Protein AF-A0A644V4I1-F1 (afdb_monomer_lite)

pLDDT: mean 81.06, std 13.01, range [40.12, 95.69]

Secondary structure (DSSP, 8-state):
--HHHHHHHHHHHHH-TT--TTSPPEEEEEETTTEEEEEE-S--EEEE--TTS-HHHHHHHHHHHHHHHHHHHHHHHHHHHSS-GGGS-HHHHHHHHHHS---EEEEPP-------

Sequence (116 aa):
MNIRDLKEKAKEFVKNEANDAHLPEKFAKEFETLGVVEYTRDHVISVQNDVDTQYQAYIDVQNELVAAYNELRNELSQLKFGKKFDELNEMQQKDVQTVYPQKISEAEPKNYGGSN

Organism: NCBI:txid1076179

Foldseek 3Di:
DDLLVLLVVLLCLFAVVVVDPPGADWDWDQAPQQGTDTTRQDDAAEDEDAPPDDVVVVVSNVVSLVVSLLVQLQVSCCVRPVDGLVPDDPRSVVVSCSRRPSHYHYDDHDPPDDDD

Radius of gyration: 16.7 Å; chains: 1; bounding box: 42×30×46 Å

Structure (mmCIF, N/CA/C/O backbone):
data_AF-A0A644V4I1-F1
#
_entry.id   AF-A0A644V4I1-F1
#
loop_
_atom_site.group_PDB
_atom_site.id
_atom_site.type_symbol
_atom_site.label_atom_id
_atom_site.label_alt_id
_atom_site.label_comp_id
_atom_site.label_asym_id
_atom_site.label_entity_id
_atom_site.label_seq_id
_atom_site.pdbx_PDB_ins_code
_atom_site.Cartn_x
_atom_site.Cartn_y
_atom_site.Cartn_z
_atom_site.occupancy
_atom_site.B_iso_or_equiv
_atom_site.auth_seq_id
_atom_site.auth_comp_id
_atom_site.auth_asym_id
_atom_site.auth_atom_id
_atom_site.pdbx_PDB_model_num
ATOM 1 N N . MET A 1 1 ? 4.054 1.402 -20.970 1.00 52.47 1 MET A N 1
ATOM 2 C CA . MET A 1 1 ? 3.378 1.335 -19.661 1.00 52.47 1 MET A CA 1
ATOM 3 C C . MET A 1 1 ? 3.689 2.643 -18.968 1.00 52.47 1 MET A C 1
ATOM 5 O O . MET A 1 1 ? 4.866 2.958 -18.851 1.00 52.47 1 MET A O 1
ATOM 9 N N . ASN A 1 2 ? 2.683 3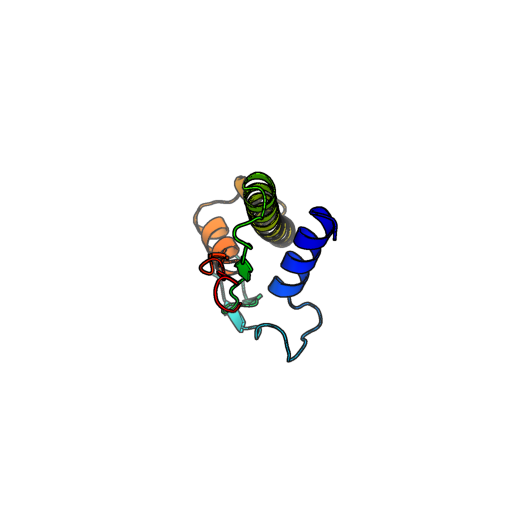.460 -18.661 1.00 66.19 2 ASN A N 1
ATOM 10 C CA . ASN A 1 2 ? 2.931 4.718 -17.964 1.00 66.19 2 ASN A CA 1
ATOM 11 C C . ASN A 1 2 ? 3.187 4.424 -16.484 1.00 66.19 2 ASN A C 1
ATOM 13 O O . ASN A 1 2 ? 2.595 3.513 -15.915 1.00 66.19 2 ASN A O 1
ATOM 17 N N . ILE A 1 3 ? 4.036 5.227 -15.856 1.00 67.62 3 ILE A N 1
ATOM 18 C CA . ILE A 1 3 ? 4.330 5.209 -14.412 1.00 67.62 3 ILE A CA 1
ATOM 19 C C . ILE A 1 3 ? 3.040 5.217 -13.564 1.00 67.62 3 ILE A C 1
ATOM 21 O O . ILE A 1 3 ? 2.925 4.485 -12.589 1.00 67.62 3 ILE A O 1
ATOM 25 N N . ARG A 1 4 ? 1.998 5.924 -14.017 1.00 67.62 4 ARG A N 1
ATOM 26 C CA . AR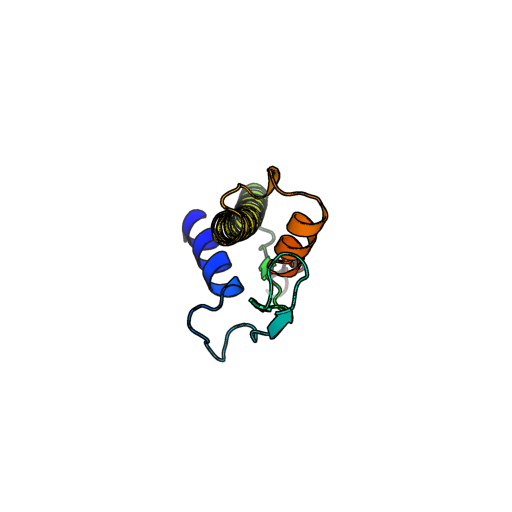G A 1 4 ? 0.670 5.913 -13.376 1.00 67.62 4 ARG A CA 1
ATOM 27 C C . ARG A 1 4 ? -0.035 4.554 -13.422 1.00 67.62 4 ARG A C 1
ATOM 29 O O . ARG A 1 4 ? -0.712 4.197 -12.465 1.00 67.62 4 ARG A O 1
ATOM 36 N N . ASP A 1 5 ? 0.152 3.784 -14.493 1.00 79.56 5 ASP A N 1
ATOM 37 C CA . ASP A 1 5 ? -0.434 2.443 -14.624 1.00 79.56 5 ASP A CA 1
ATOM 38 C C . ASP A 1 5 ? 0.220 1.462 -13.639 1.00 79.56 5 ASP A C 1
ATOM 40 O O . ASP A 1 5 ? -0.402 0.485 -13.227 1.00 79.56 5 ASP A O 1
ATOM 44 N N . LEU A 1 6 ? 1.482 1.705 -13.262 1.00 79.31 6 LEU A N 1
ATOM 45 C CA . LEU A 1 6 ? 2.190 0.893 -12.276 1.00 79.31 6 LEU A CA 1
ATOM 46 C C . LEU A 1 6 ? 1.571 1.052 -10.887 1.00 79.31 6 LEU A C 1
ATOM 48 O O . LEU A 1 6 ? 1.354 0.053 -10.203 1.00 79.31 6 LEU A O 1
ATOM 52 N N . LYS A 1 7 ? 1.265 2.291 -10.492 1.00 83.50 7 LYS A N 1
ATOM 53 C CA . LYS A 1 7 ? 0.645 2.588 -9.200 1.00 83.50 7 LYS A CA 1
ATOM 54 C C . LYS A 1 7 ? -0.696 1.869 -9.049 1.00 83.50 7 LYS A C 1
ATOM 56 O O . LYS A 1 7 ? -0.897 1.165 -8.064 1.00 83.50 7 LYS A O 1
ATOM 61 N N . GLU A 1 8 ? -1.582 1.987 -10.038 1.00 83.56 8 GLU A N 1
ATOM 62 C CA . GLU A 1 8 ? -2.899 1.335 -9.993 1.00 83.56 8 GLU A CA 1
ATOM 63 C C . GLU A 1 8 ? -2.778 -0.193 -9.960 1.00 83.56 8 GLU A C 1
ATOM 65 O O . GLU A 1 8 ? -3.386 -0.838 -9.109 1.00 83.56 8 GLU A O 1
ATOM 70 N N . LYS A 1 9 ? -1.900 -0.783 -10.780 1.00 82.81 9 LYS A N 1
ATOM 71 C CA . LYS A 1 9 ? -1.657 -2.234 -10.739 1.00 82.81 9 LYS A CA 1
ATOM 72 C C . LYS A 1 9 ? -1.085 -2.711 -9.407 1.00 82.81 9 LYS A C 1
ATOM 74 O O . LYS A 1 9 ? -1.436 -3.795 -8.949 1.00 82.81 9 LYS A O 1
ATOM 79 N N . ALA A 1 10 ? -0.215 -1.925 -8.772 1.00 84.69 10 ALA A N 1
ATOM 80 C CA . ALA A 1 10 ? 0.290 -2.245 -7.441 1.00 84.69 10 ALA A CA 1
ATOM 81 C C . ALA A 1 10 ? -0.847 -2.233 -6.408 1.00 84.69 10 ALA A C 1
ATOM 83 O O . ALA A 1 10 ? -0.937 -3.146 -5.589 1.00 84.69 10 ALA A O 1
ATOM 84 N N . LYS A 1 11 ? -1.757 -1.253 -6.482 1.00 85.88 11 LYS A N 1
ATOM 85 C CA . LYS A 1 11 ? -2.947 -1.194 -5.618 1.00 85.88 11 LYS A CA 1
ATOM 86 C C . LYS A 1 11 ? -3.864 -2.397 -5.831 1.00 85.88 11 LYS A C 1
ATOM 88 O O . LYS A 1 11 ? -4.292 -2.998 -4.849 1.00 85.88 11 LYS A O 1
ATOM 93 N N . GLU A 1 12 ? -4.127 -2.775 -7.079 1.00 83.94 12 GLU A N 1
ATOM 94 C CA . GLU A 1 12 ? -4.934 -3.954 -7.421 1.00 83.94 12 GLU A CA 1
ATOM 95 C C . GLU A 1 12 ? -4.309 -5.250 -6.891 1.00 83.94 12 GLU A C 1
ATOM 97 O O . GLU A 1 12 ? -4.996 -6.049 -6.253 1.00 83.94 12 GLU A O 1
ATOM 102 N N . PHE A 1 13 ? -2.997 -5.428 -7.082 1.00 82.62 13 PHE A N 1
ATOM 103 C CA . PHE A 1 13 ? -2.252 -6.591 -6.594 1.00 82.62 13 PHE A CA 1
ATOM 104 C C . PHE A 1 13 ? -2.318 -6.725 -5.067 1.00 82.62 13 PHE A C 1
ATOM 106 O O . PHE A 1 13 ? -2.531 -7.820 -4.549 1.00 82.62 13 PHE A O 1
ATOM 113 N N . VAL A 1 14 ? -2.169 -5.608 -4.348 1.00 80.62 14 VAL A N 1
ATOM 114 C CA . VAL A 1 14 ? -2.209 -5.576 -2.879 1.00 80.62 14 VAL A CA 1
ATOM 115 C C . VAL A 1 14 ? -3.637 -5.700 -2.341 1.00 80.62 14 VAL A C 1
ATOM 117 O O . VAL A 1 14 ? -3.857 -6.327 -1.315 1.00 80.62 14 VAL A O 1
ATOM 120 N N . LYS A 1 15 ? -4.652 -5.125 -2.988 1.00 77.62 15 LYS A N 1
ATOM 121 C CA . LYS A 1 15 ? -6.032 -5.282 -2.501 1.00 77.62 15 LYS A CA 1
ATOM 122 C C . LYS A 1 15 ? -6.602 -6.668 -2.805 1.00 77.62 15 LYS A C 1
ATOM 124 O O . LYS A 1 15 ? -7.432 -7.157 -2.037 1.00 77.62 15 LYS A O 1
ATOM 129 N N . ASN A 1 16 ? -6.192 -7.277 -3.922 1.00 75.94 16 ASN A N 1
ATOM 130 C CA . ASN A 1 16 ? -6.791 -8.493 -4.473 1.00 75.94 16 ASN A CA 1
ATOM 131 C C . ASN A 1 16 ? -8.335 -8.423 -4.438 1.00 75.94 16 ASN A C 1
ATOM 133 O O . ASN A 1 16 ? -9.002 -9.321 -3.926 1.00 75.94 16 ASN A O 1
ATOM 137 N N . GLU A 1 17 ? -8.945 -7.316 -4.888 1.00 65.19 17 GLU A N 1
ATOM 138 C CA . GLU A 1 17 ? -10.409 -7.136 -4.789 1.00 65.19 17 GLU A CA 1
ATOM 139 C C . GLU A 1 17 ? -11.182 -8.240 -5.532 1.00 65.19 17 GLU A C 1
ATOM 141 O O . GLU A 1 17 ? -12.266 -8.621 -5.098 1.00 65.19 17 GLU A O 1
ATOM 146 N N . ALA A 1 18 ? -10.584 -8.817 -6.578 1.00 60.41 18 ALA A N 1
ATOM 147 C CA . ALA A 1 18 ? -11.166 -9.889 -7.380 1.00 60.41 18 ALA A CA 1
ATOM 148 C C . ALA A 1 18 ? -11.145 -11.284 -6.717 1.00 60.41 18 ALA A C 1
ATOM 150 O O . ALA A 1 18 ? -11.721 -12.208 -7.286 1.00 60.41 18 ALA A O 1
ATOM 151 N N . ASN A 1 19 ? -10.513 -11.451 -5.540 1.00 61.75 19 ASN A N 1
ATOM 152 C CA . ASN A 1 19 ? -10.274 -12.764 -4.913 1.00 61.75 19 ASN A CA 1
ATOM 153 C C . ASN A 1 19 ? -9.694 -13.778 -5.913 1.00 61.75 19 ASN A C 1
ATOM 155 O O . ASN A 1 19 ? -10.105 -14.939 -5.968 1.00 61.75 19 ASN A O 1
ATOM 159 N N . ASP A 1 20 ? -8.756 -13.315 -6.734 1.00 66.19 20 ASP A N 1
ATOM 160 C CA . ASP A 1 20 ? -8.120 -14.161 -7.727 1.00 66.19 20 ASP A CA 1
ATOM 161 C C . ASP A 1 20 ? -7.195 -15.154 -7.010 1.00 66.19 20 ASP A C 1
ATOM 163 O O . ASP A 1 20 ? -6.405 -14.770 -6.142 1.00 66.19 20 ASP A O 1
ATOM 167 N N . ALA A 1 21 ? -7.294 -16.435 -7.370 1.00 68.12 21 ALA A N 1
ATOM 168 C CA . ALA A 1 21 ? -6.458 -17.499 -6.820 1.00 68.12 21 ALA A CA 1
ATOM 169 C C . ALA A 1 21 ? -4.972 -17.349 -7.202 1.00 68.12 21 ALA A C 1
ATOM 171 O O . ALA A 1 21 ? -4.112 -17.975 -6.585 1.00 68.12 21 ALA A O 1
ATOM 172 N N . HIS A 1 22 ? -4.661 -16.530 -8.211 1.00 68.31 22 HIS A N 1
ATOM 173 C CA . HIS A 1 22 ? -3.297 -16.182 -8.608 1.00 68.31 22 HIS A CA 1
ATOM 174 C C . HIS A 1 22 ? -2.717 -14.980 -7.844 1.00 68.31 22 HIS A C 1
ATOM 176 O O . HIS A 1 22 ? -1.541 -14.657 -8.022 1.00 68.31 22 HIS A O 1
ATOM 182 N N . LEU A 1 23 ? -3.516 -14.314 -7.007 1.00 73.75 23 LEU A N 1
ATOM 183 C CA . LEU A 1 23 ? -3.108 -13.175 -6.188 1.00 73.75 23 LEU A CA 1
ATOM 184 C C . LEU A 1 23 ? -2.908 -13.584 -4.717 1.00 73.75 23 LEU A C 1
ATOM 186 O O . LEU A 1 23 ? -3.314 -14.675 -4.315 1.00 73.75 23 LEU A O 1
ATOM 190 N N . PRO A 1 24 ? -2.260 -12.737 -3.893 1.00 72.75 24 PRO A N 1
ATOM 191 C CA . PRO A 1 24 ? -1.984 -13.066 -2.499 1.00 72.75 24 PRO A CA 1
ATOM 192 C C . PRO A 1 24 ? -3.253 -13.433 -1.715 1.00 72.75 24 PRO A C 1
ATOM 194 O O . PRO A 1 24 ? -4.282 -12.758 -1.822 1.00 72.75 24 PRO A O 1
ATOM 197 N N . GLU A 1 25 ? -3.159 -14.482 -0.896 1.00 76.88 25 GLU A N 1
ATOM 198 C CA . GLU A 1 25 ? -4.264 -14.945 -0.055 1.00 76.88 25 GLU A CA 1
ATOM 199 C C . GLU A 1 25 ? -4.660 -13.862 0.961 1.00 76.88 25 GLU A C 1
ATOM 201 O O . GLU A 1 25 ? -3.808 -13.190 1.562 1.00 76.88 25 GLU A O 1
ATOM 206 N N . LYS A 1 26 ? -5.972 -13.671 1.136 1.00 81.25 26 LYS A N 1
ATOM 207 C CA . LYS A 1 26 ? -6.513 -12.741 2.125 1.00 81.25 26 LYS A CA 1
ATOM 208 C C . LYS A 1 26 ? -6.619 -13.419 3.477 1.00 81.25 26 LYS A C 1
ATOM 210 O O . LYS A 1 26 ? -7.118 -14.531 3.600 1.00 81.25 26 LYS A O 1
ATOM 215 N N . PHE A 1 27 ? -6.214 -12.690 4.502 1.00 81.56 27 PHE A N 1
ATOM 216 C CA . PHE A 1 27 ? -6.330 -13.108 5.884 1.00 81.56 27 PHE A CA 1
ATOM 217 C C . PHE A 1 27 ? -7.243 -12.137 6.615 1.00 81.56 27 PHE A C 1
ATOM 219 O O . PHE A 1 27 ? -7.041 -10.923 6.560 1.00 81.56 27 PHE A O 1
ATOM 226 N N . ALA A 1 28 ? -8.231 -12.681 7.321 1.00 86.31 28 ALA A N 1
ATOM 227 C CA . ALA A 1 28 ? -9.001 -11.924 8.290 1.00 86.31 28 ALA A CA 1
ATOM 228 C C . ALA A 1 28 ? -8.179 -11.791 9.576 1.00 86.31 28 ALA A C 1
ATOM 230 O O . ALA A 1 28 ? -7.721 -12.786 10.145 1.00 86.31 28 ALA A O 1
ATOM 231 N N . LYS A 1 29 ? -7.996 -10.561 10.045 1.00 87.94 29 LYS A N 1
ATOM 232 C CA . LYS A 1 29 ? -7.400 -10.281 11.349 1.00 87.94 29 LYS A CA 1
ATOM 233 C C . LYS A 1 29 ? -8.260 -9.275 12.088 1.00 87.94 29 LYS A C 1
ATOM 235 O O . LYS A 1 29 ? -8.724 -8.300 11.505 1.00 87.94 29 LYS A O 1
ATOM 240 N N . GLU A 1 30 ? -8.450 -9.521 13.374 1.00 91.00 30 GLU A N 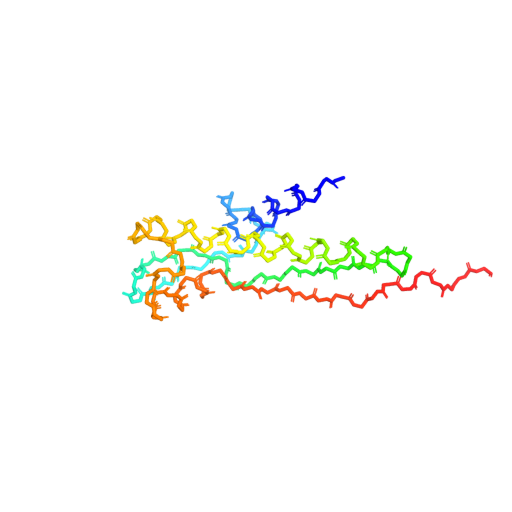1
ATOM 241 C CA . GLU A 1 30 ? -9.048 -8.549 14.276 1.00 91.00 30 GLU A CA 1
ATOM 242 C C . GLU A 1 30 ? -7.976 -7.570 14.761 1.00 91.00 30 GLU A C 1
ATOM 244 O O . GLU A 1 30 ? -6.915 -7.965 15.254 1.00 91.00 30 GLU A O 1
ATOM 249 N N . PHE A 1 31 ? -8.255 -6.288 14.573 1.00 89.56 31 PHE A N 1
ATOM 250 C CA . PHE A 1 31 ? -7.444 -5.174 15.032 1.00 89.56 31 PHE A CA 1
ATOM 251 C C . PHE A 1 31 ? -8.203 -4.406 16.102 1.00 89.56 31 PHE A C 1
ATOM 253 O O . PHE A 1 31 ? -9.419 -4.236 16.008 1.00 89.56 31 PHE A O 1
ATOM 260 N N . GLU A 1 32 ? -7.471 -3.877 17.076 1.00 87.56 32 GLU A N 1
ATOM 261 C CA . GLU A 1 32 ? -8.054 -3.125 18.186 1.00 87.56 32 GLU A CA 1
ATOM 262 C C . GLU A 1 32 ? -8.774 -1.864 17.692 1.00 87.56 32 GLU A C 1
ATOM 264 O O . GLU A 1 32 ? -9.848 -1.528 18.186 1.00 87.56 32 GLU A O 1
ATOM 269 N N . THR A 1 33 ? -8.224 -1.195 16.669 1.00 89.88 33 THR A N 1
ATOM 270 C CA . THR A 1 33 ? -8.804 0.052 16.148 1.00 89.88 33 THR A CA 1
ATOM 271 C C . THR A 1 33 ? -9.636 -0.120 14.875 1.00 89.88 33 THR A C 1
ATOM 273 O O . THR A 1 33 ? -10.508 0.707 14.614 1.00 89.88 33 THR A O 1
ATOM 276 N N . LEU A 1 34 ? -9.403 -1.174 14.080 1.00 88.44 34 LEU A N 1
ATOM 277 C CA . LEU A 1 34 ? -10.088 -1.385 12.790 1.00 88.44 34 LEU A CA 1
ATOM 278 C C . LEU A 1 34 ? -11.203 -2.444 12.833 1.00 88.44 34 LEU A C 1
ATOM 280 O O . LEU A 1 34 ? -11.971 -2.553 11.867 1.00 88.44 34 LEU A O 1
ATOM 284 N N . GLY A 1 35 ? -11.285 -3.218 13.920 1.00 89.88 35 GLY A N 1
ATOM 285 C CA . GLY A 1 35 ? -12.107 -4.423 14.003 1.00 89.88 35 GLY A CA 1
ATOM 286 C C . GLY A 1 35 ? -11.574 -5.533 13.096 1.00 89.88 35 GLY A C 1
ATOM 287 O O . GLY A 1 35 ? -10.384 -5.584 12.781 1.00 89.88 35 GLY A O 1
ATOM 288 N N . VAL A 1 36 ? -12.454 -6.430 12.653 1.00 89.75 36 VAL A N 1
ATOM 289 C CA . VAL A 1 36 ? -12.092 -7.489 11.700 1.00 89.75 36 VAL A CA 1
ATOM 290 C C . VAL A 1 36 ? -11.891 -6.887 10.308 1.00 89.75 36 VAL A C 1
ATOM 292 O O . VAL A 1 36 ? -12.805 -6.285 9.740 1.00 89.75 36 VAL A O 1
ATOM 295 N N . VAL A 1 37 ? -10.685 -7.047 9.761 1.00 88.56 37 VAL A N 1
ATOM 296 C CA . VAL A 1 37 ? -10.314 -6.605 8.412 1.00 88.56 37 VAL A CA 1
ATOM 297 C C . VAL A 1 37 ? -9.687 -7.764 7.649 1.00 88.56 37 VAL A C 1
ATOM 299 O O . VAL A 1 37 ? -8.805 -8.453 8.163 1.00 88.56 37 VAL A O 1
ATOM 302 N N . GLU A 1 38 ? -10.130 -7.953 6.409 1.00 86.56 38 GLU A N 1
ATOM 303 C CA . GLU A 1 38 ? -9.519 -8.874 5.455 1.00 86.56 38 GLU A CA 1
ATOM 304 C C . GLU A 1 38 ? -8.464 -8.143 4.627 1.00 86.56 38 GLU A C 1
ATOM 306 O O . GLU A 1 38 ? -8.737 -7.085 4.059 1.00 86.56 38 GLU A O 1
ATOM 311 N N . TYR A 1 39 ? -7.253 -8.693 4.561 1.00 85.12 39 TYR A N 1
ATOM 312 C CA . TYR A 1 39 ? -6.148 -8.078 3.826 1.00 85.12 39 TYR A CA 1
ATOM 313 C C . TYR A 1 39 ? -5.126 -9.104 3.344 1.00 85.12 39 TYR A C 1
ATOM 315 O O . TYR A 1 39 ? -5.013 -10.200 3.893 1.00 85.12 39 TYR A O 1
ATOM 323 N N . THR A 1 40 ? -4.336 -8.745 2.334 1.00 83.38 40 THR A N 1
ATOM 324 C CA . THR A 1 40 ? -3.251 -9.603 1.848 1.00 83.38 40 THR A CA 1
ATOM 325 C C . THR A 1 40 ? -2.009 -9.446 2.722 1.00 83.38 40 THR A C 1
ATOM 327 O O . THR A 1 40 ? -1.248 -8.480 2.597 1.00 83.38 40 THR A O 1
ATOM 330 N N . ARG A 1 41 ? -1.769 -10.400 3.620 1.00 76.94 41 ARG A N 1
ATOM 331 C CA . ARG A 1 41 ? -0.628 -10.328 4.546 1.00 76.94 41 ARG A CA 1
ATOM 332 C C . ARG A 1 41 ? 0.712 -10.598 3.859 1.00 76.94 41 ARG A C 1
ATOM 334 O O . ARG A 1 41 ? 1.710 -9.933 4.151 1.00 76.94 41 ARG A O 1
ATOM 341 N N . ASP A 1 42 ? 0.737 -11.572 2.958 1.00 78.44 42 ASP A N 1
ATOM 342 C CA . ASP A 1 42 ? 1.964 -12.185 2.448 1.00 78.44 42 ASP A CA 1
ATOM 343 C C . ASP A 1 42 ? 2.147 -11.906 0.952 1.00 78.44 42 ASP A C 1
ATOM 345 O O . ASP A 1 42 ? 2.063 -12.796 0.114 1.00 78.44 42 ASP A O 1
ATOM 349 N N . HIS A 1 43 ? 2.398 -10.637 0.620 1.00 82.50 43 HIS A N 1
ATOM 350 C CA . HIS A 1 43 ? 2.733 -10.190 -0.732 1.00 82.50 43 HIS A CA 1
ATOM 351 C C . HIS A 1 43 ? 4.130 -9.560 -0.765 1.00 82.50 43 HIS A C 1
ATOM 353 O O . HIS A 1 43 ? 4.563 -8.965 0.220 1.00 82.50 43 HIS A O 1
ATOM 359 N N . VAL A 1 44 ? 4.842 -9.691 -1.885 1.00 83.06 44 VAL A N 1
ATOM 360 C CA . VAL A 1 44 ? 6.127 -9.017 -2.124 1.00 83.06 44 VAL A CA 1
ATOM 361 C C . VAL A 1 44 ? 6.115 -8.470 -3.543 1.00 83.06 44 VAL A C 1
ATOM 363 O O . VAL A 1 44 ? 5.813 -9.202 -4.483 1.00 83.06 44 VAL A O 1
ATOM 366 N N . ILE A 1 45 ? 6.441 -7.188 -3.696 1.00 83.25 45 ILE A N 1
ATOM 367 C CA . ILE A 1 45 ? 6.646 -6.564 -5.003 1.00 83.25 45 ILE A CA 1
ATOM 368 C C . ILE A 1 45 ? 8.148 -6.541 -5.266 1.00 83.25 45 ILE A C 1
ATOM 370 O O . ILE A 1 45 ? 8.884 -5.802 -4.613 1.00 83.25 45 ILE A O 1
ATOM 374 N N . SER A 1 46 ? 8.605 -7.367 -6.205 1.00 81.31 46 SER A N 1
ATOM 375 C CA . SER A 1 46 ? 10.000 -7.376 -6.642 1.00 81.31 46 SER A CA 1
ATOM 376 C C . SER A 1 46 ? 10.196 -6.400 -7.795 1.00 81.31 46 SER A C 1
ATOM 378 O O . SER A 1 46 ? 9.623 -6.583 -8.869 1.00 81.31 46 SER A O 1
ATOM 380 N N . VAL A 1 47 ? 11.015 -5.373 -7.578 1.00 81.00 47 VAL A N 1
ATOM 381 C CA . VAL A 1 47 ? 11.447 -4.455 -8.633 1.00 81.00 47 VAL A CA 1
ATOM 382 C C . VAL A 1 47 ? 12.740 -4.996 -9.221 1.00 81.00 47 VAL A C 1
ATOM 384 O O . VAL A 1 47 ? 13.715 -5.209 -8.504 1.00 81.00 47 VAL A O 1
ATOM 387 N N . GLN A 1 48 ? 12.733 -5.227 -10.530 1.00 72.69 48 GLN A N 1
ATOM 388 C CA . GLN A 1 48 ? 13.901 -5.661 -11.278 1.00 72.69 48 GLN A CA 1
ATOM 389 C C . GLN A 1 48 ? 14.219 -4.610 -12.339 1.00 72.69 48 GLN A C 1
ATOM 391 O O . GLN A 1 48 ? 13.331 -4.211 -13.091 1.00 72.69 48 GLN A O 1
ATOM 396 N N . ASN A 1 49 ? 15.481 -4.189 -12.409 1.00 67.06 49 ASN A N 1
ATOM 397 C CA . ASN A 1 49 ? 15.963 -3.295 -13.457 1.00 67.06 49 ASN A CA 1
ATOM 398 C C . ASN A 1 49 ? 17.024 -4.002 -14.295 1.00 67.06 49 ASN A C 1
ATOM 400 O O . ASN A 1 49 ? 17.832 -4.768 -13.765 1.00 67.06 49 ASN A O 1
ATOM 404 N N . ASP A 1 50 ? 17.039 -3.708 -15.589 1.00 67.44 50 ASP A N 1
ATOM 405 C CA . ASP A 1 50 ? 18.186 -4.001 -16.441 1.00 67.44 50 ASP A CA 1
ATOM 406 C C . ASP A 1 50 ? 19.322 -3.005 -16.170 1.00 67.44 50 ASP A C 1
ATOM 408 O O . ASP A 1 50 ? 19.092 -1.865 -15.764 1.00 67.44 50 ASP A O 1
ATOM 412 N N . VAL A 1 51 ? 20.562 -3.443 -16.400 1.00 61.44 51 VAL A N 1
ATOM 413 C CA . VAL A 1 51 ? 21.786 -2.653 -16.157 1.00 61.44 51 VAL A CA 1
ATOM 414 C C . VAL A 1 51 ? 21.821 -1.374 -17.008 1.00 61.44 51 VAL A C 1
ATOM 416 O O . VAL A 1 51 ? 22.378 -0.365 -16.584 1.00 61.44 51 VAL A O 1
ATOM 419 N N . ASP A 1 52 ? 21.164 -1.403 -18.169 1.00 64.88 52 ASP A N 1
ATOM 420 C CA . ASP A 1 52 ? 21.049 -0.272 -19.096 1.00 64.88 52 ASP A CA 1
ATOM 421 C C . ASP A 1 52 ? 19.879 0.675 -18.764 1.00 64.88 52 ASP A C 1
ATOM 423 O O . ASP A 1 52 ? 19.686 1.698 -19.431 1.00 64.88 52 ASP A O 1
ATOM 427 N N . THR A 1 53 ? 19.076 0.364 -17.741 1.00 65.12 53 THR A N 1
ATOM 428 C CA . THR A 1 53 ? 17.963 1.220 -17.329 1.00 65.12 53 THR A CA 1
ATOM 429 C C . THR A 1 53 ? 18.498 2.487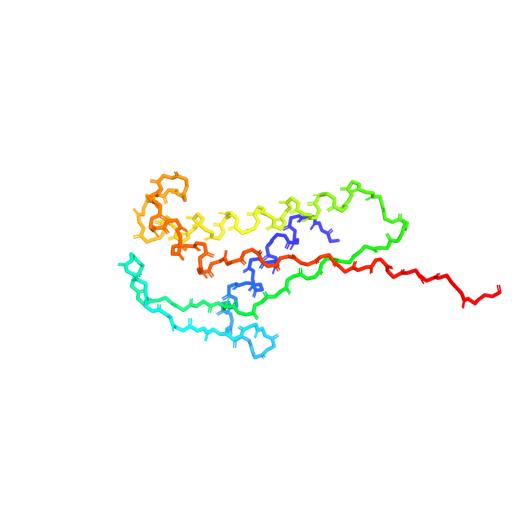 -16.678 1.00 65.12 53 THR A C 1
ATOM 431 O O . THR A 1 53 ? 19.302 2.453 -15.747 1.00 65.12 53 THR A O 1
ATOM 434 N N . GLN A 1 54 ? 18.007 3.640 -17.138 1.00 71.75 54 GLN A N 1
ATOM 435 C CA . GLN A 1 54 ? 18.331 4.915 -16.512 1.00 71.75 54 GLN A CA 1
ATOM 436 C C . GLN A 1 54 ? 17.930 4.869 -15.036 1.00 71.75 54 GLN A C 1
ATOM 438 O O . GLN A 1 54 ? 16.766 4.640 -14.717 1.00 71.75 54 GLN A O 1
ATOM 443 N N . TYR A 1 55 ? 18.879 5.147 -14.142 1.00 72.38 55 TYR A N 1
ATOM 444 C CA . TYR A 1 55 ? 18.652 5.220 -12.694 1.00 72.38 55 TYR A CA 1
ATOM 445 C C . TYR A 1 55 ? 17.424 6.073 -12.320 1.00 72.38 55 TYR A C 1
ATOM 447 O O . TYR A 1 55 ? 16.725 5.781 -11.356 1.00 72.38 55 TYR A O 1
ATOM 455 N N . GLN A 1 56 ? 17.103 7.087 -13.131 1.00 76.44 56 GLN A N 1
ATOM 456 C CA . GLN A 1 56 ? 15.895 7.891 -12.966 1.00 76.44 56 GLN A CA 1
ATOM 457 C C . GLN A 1 56 ? 14.604 7.060 -13.044 1.00 76.44 56 GLN A C 1
ATOM 459 O O . GLN A 1 56 ? 13.745 7.202 -12.182 1.00 76.44 56 GLN A O 1
ATOM 464 N N . ALA A 1 57 ? 14.490 6.148 -14.012 1.00 77.56 57 ALA A N 1
ATOM 465 C CA . ALA A 1 57 ? 13.312 5.296 -14.157 1.00 77.56 57 ALA A CA 1
ATOM 466 C C . ALA A 1 57 ? 13.131 4.369 -12.946 1.00 77.56 57 ALA A C 1
ATOM 468 O O . ALA A 1 57 ? 12.007 4.110 -12.523 1.00 77.56 57 ALA A O 1
ATOM 469 N N . TYR A 1 58 ? 14.235 3.917 -12.351 1.00 77.00 58 TYR A N 1
ATOM 470 C CA . TYR A 1 58 ? 14.200 3.140 -11.119 1.00 77.00 58 TYR A CA 1
ATOM 471 C C . TYR A 1 58 ? 13.636 3.941 -9.935 1.00 77.00 58 TYR A C 1
ATOM 473 O O . TYR A 1 58 ? 12.749 3.467 -9.221 1.00 77.00 58 TYR A O 1
ATOM 481 N N . ILE A 1 59 ? 14.124 5.169 -9.748 1.00 81.81 59 ILE A N 1
ATOM 482 C CA . ILE A 1 59 ? 13.633 6.071 -8.701 1.00 81.81 59 ILE A CA 1
ATOM 483 C C . ILE A 1 59 ? 12.154 6.398 -8.913 1.00 81.81 59 ILE A C 1
ATOM 485 O O . ILE A 1 59 ? 11.382 6.389 -7.954 1.00 81.81 59 ILE A O 1
ATOM 489 N N . ASP A 1 60 ? 11.739 6.625 -10.157 1.00 85.00 60 ASP A N 1
ATOM 490 C CA . ASP A 1 60 ? 10.343 6.904 -10.482 1.00 85.00 60 ASP A CA 1
ATOM 491 C C . ASP A 1 60 ? 9.436 5.709 -10.133 1.00 85.00 60 ASP A C 1
ATOM 493 O O . ASP A 1 60 ? 8.395 5.886 -9.502 1.00 85.00 60 ASP A O 1
ATOM 497 N N . VAL A 1 61 ? 9.860 4.480 -10.451 1.00 84.69 61 VAL A N 1
ATOM 498 C CA . VAL A 1 61 ? 9.153 3.239 -10.080 1.00 84.69 61 VAL A CA 1
ATOM 499 C C . VAL A 1 61 ? 9.018 3.102 -8.564 1.00 84.69 61 VAL A C 1
ATOM 501 O O . VAL A 1 61 ? 7.924 2.830 -8.067 1.00 84.69 61 VAL A O 1
ATOM 504 N N . GLN A 1 62 ? 10.103 3.317 -7.817 1.00 84.50 62 GLN A N 1
ATOM 505 C CA . GLN A 1 62 ? 10.060 3.270 -6.355 1.00 84.50 62 GLN A CA 1
ATOM 506 C C . GLN A 1 62 ? 9.090 4.306 -5.779 1.00 84.50 62 GLN A C 1
ATOM 508 O O . GLN A 1 62 ? 8.272 3.969 -4.920 1.00 84.50 62 GLN A O 1
ATOM 513 N N . ASN A 1 63 ? 9.135 5.544 -6.277 1.00 88.75 63 ASN A N 1
ATOM 514 C CA . ASN A 1 63 ? 8.254 6.619 -5.826 1.00 88.75 63 ASN A CA 1
ATOM 515 C C . ASN A 1 63 ? 6.776 6.288 -6.060 1.00 88.75 63 ASN A C 1
ATOM 517 O O . ASN A 1 63 ? 5.957 6.506 -5.166 1.00 88.75 63 ASN A O 1
ATOM 521 N N . GLU A 1 64 ? 6.427 5.713 -7.211 1.00 89.31 64 GLU A N 1
ATOM 522 C CA . GLU A 1 64 ? 5.047 5.303 -7.488 1.00 89.31 64 GLU A CA 1
ATOM 523 C C . GLU A 1 64 ? 4.586 4.142 -6.608 1.00 89.31 64 GLU A C 1
ATOM 525 O O . GLU A 1 64 ? 3.449 4.146 -6.138 1.00 89.31 64 GLU A O 1
ATOM 530 N N . LEU A 1 65 ? 5.452 3.161 -6.332 1.00 88.12 65 LEU A N 1
ATOM 531 C CA . LEU A 1 65 ? 5.110 2.073 -5.413 1.00 88.12 65 LEU A CA 1
ATOM 532 C C . LEU A 1 65 ? 4.868 2.611 -4.001 1.00 88.12 65 LEU A C 1
ATOM 534 O O . LEU A 1 65 ? 3.872 2.264 -3.371 1.00 88.12 65 LEU A O 1
ATOM 538 N N . VAL A 1 66 ? 5.735 3.502 -3.515 1.00 90.06 66 VAL A N 1
ATOM 539 C CA . VAL A 1 66 ? 5.545 4.187 -2.228 1.00 90.06 66 VAL A CA 1
ATOM 540 C C . VAL A 1 66 ? 4.225 4.969 -2.228 1.00 90.06 66 VAL A C 1
ATOM 542 O O . VAL A 1 66 ? 3.455 4.878 -1.268 1.00 90.06 66 VAL A O 1
ATOM 545 N N . ALA A 1 67 ? 3.926 5.694 -3.309 1.00 91.12 67 ALA A N 1
ATOM 546 C CA . ALA A 1 67 ? 2.679 6.436 -3.461 1.00 91.12 67 ALA A CA 1
ATOM 547 C C . ALA A 1 67 ? 1.447 5.516 -3.438 1.00 91.12 67 ALA A C 1
ATOM 549 O O . ALA A 1 67 ? 0.473 5.843 -2.761 1.00 91.12 67 ALA A O 1
ATOM 550 N N . ALA A 1 68 ? 1.505 4.346 -4.084 1.00 90.12 68 ALA A N 1
ATOM 551 C CA . ALA A 1 68 ? 0.443 3.341 -4.044 1.00 90.12 68 ALA A CA 1
ATOM 552 C C . ALA A 1 68 ? 0.123 2.916 -2.603 1.00 90.12 68 ALA A C 1
ATOM 554 O O . ALA A 1 68 ? -1.031 2.988 -2.182 1.00 90.12 68 ALA A O 1
ATOM 555 N N . TYR A 1 69 ? 1.136 2.536 -1.814 1.00 91.44 69 TYR A N 1
ATOM 556 C CA . TYR A 1 69 ? 0.927 2.155 -0.410 1.00 91.44 69 TYR A CA 1
ATOM 557 C C . TYR A 1 69 ? 0.382 3.314 0.429 1.00 91.44 69 TYR A C 1
ATOM 559 O O . TYR A 1 69 ? -0.498 3.105 1.264 1.00 91.44 69 TYR A O 1
ATOM 567 N N . ASN A 1 70 ? 0.866 4.537 0.206 1.00 92.50 70 ASN A N 1
ATOM 568 C CA . ASN A 1 70 ? 0.369 5.714 0.916 1.00 92.50 70 ASN A CA 1
ATOM 569 C C . ASN A 1 70 ? -1.103 6.004 0.592 1.00 92.50 70 ASN A C 1
ATOM 571 O O . ASN A 1 70 ? -1.869 6.333 1.498 1.00 92.50 70 ASN A O 1
ATOM 575 N N . GLU A 1 71 ? -1.523 5.846 -0.664 1.00 93.00 71 GLU A N 1
ATOM 576 C CA . GLU A 1 71 ? -2.931 5.961 -1.049 1.00 93.00 71 GLU A CA 1
ATOM 577 C C . GLU A 1 71 ? -3.785 4.870 -0.405 1.00 93.00 71 GLU A C 1
ATOM 579 O O . GLU A 1 71 ? -4.799 5.198 0.197 1.00 93.00 71 GLU A O 1
ATOM 584 N N . LEU A 1 72 ? -3.360 3.601 -0.434 1.00 91.81 72 LEU A N 1
ATOM 585 C CA . LEU A 1 72 ? -4.100 2.500 0.202 1.00 91.81 72 LEU A CA 1
ATOM 586 C C . LEU A 1 72 ? -4.314 2.737 1.702 1.00 91.81 72 LEU A C 1
ATOM 588 O O . LEU A 1 72 ? -5.410 2.534 2.231 1.00 91.81 72 LEU A O 1
ATOM 592 N N . ARG A 1 73 ? -3.269 3.203 2.393 1.00 94.25 73 ARG A N 1
ATOM 593 C CA . ARG A 1 73 ? -3.335 3.545 3.818 1.00 94.25 73 ARG A CA 1
ATOM 594 C C . ARG A 1 73 ? -4.273 4.718 4.063 1.00 94.25 73 ARG A C 1
ATOM 596 O O . ARG A 1 73 ? -5.089 4.645 4.980 1.00 94.25 73 ARG A O 1
ATOM 603 N N . ASN A 1 74 ? -4.199 5.769 3.247 1.00 95.19 74 ASN A N 1
ATOM 604 C CA . ASN A 1 74 ? -5.109 6.910 3.340 1.00 95.19 74 ASN A CA 1
ATOM 605 C C . ASN A 1 74 ? -6.562 6.519 3.054 1.00 95.19 74 ASN A C 1
ATOM 607 O O . ASN A 1 74 ? -7.440 6.921 3.806 1.00 95.19 74 ASN A O 1
ATOM 611 N N . GLU A 1 75 ? -6.822 5.707 2.029 1.00 93.31 75 GLU A N 1
ATOM 612 C CA . GLU A 1 75 ? -8.159 5.206 1.693 1.00 93.31 75 GLU A CA 1
ATOM 613 C C . GLU A 1 75 ? -8.766 4.430 2.868 1.00 93.31 75 GLU A C 1
ATOM 615 O O . GLU A 1 75 ? -9.896 4.704 3.271 1.00 93.31 75 GLU A O 1
ATOM 620 N N . LEU A 1 76 ? -8.007 3.509 3.474 1.00 91.88 76 LEU A N 1
ATOM 621 C CA . LEU A 1 76 ? -8.472 2.753 4.640 1.00 91.88 76 LEU A CA 1
ATOM 622 C C . LEU A 1 76 ? -8.686 3.646 5.864 1.00 91.88 76 LEU A C 1
ATOM 624 O O . LEU A 1 76 ? -9.686 3.492 6.564 1.00 91.88 76 LEU A O 1
ATOM 628 N N . SER A 1 77 ? -7.774 4.588 6.103 1.00 94.75 77 SER A N 1
ATOM 629 C CA . SER A 1 77 ? -7.877 5.556 7.201 1.00 94.75 77 SER A CA 1
ATOM 630 C C . SER A 1 77 ? -9.131 6.415 7.058 1.00 94.75 77 SER A C 1
ATOM 632 O O . SER A 1 77 ? -9.904 6.561 8.006 1.00 94.75 77 SER A O 1
ATOM 634 N N . GLN A 1 78 ? -9.388 6.905 5.846 1.00 94.88 78 GLN A N 1
ATOM 635 C CA . GLN A 1 78 ? -10.555 7.714 5.536 1.00 94.88 78 GLN A CA 1
ATOM 636 C C . GLN A 1 78 ? -11.844 6.896 5.660 1.00 94.88 78 GLN A C 1
ATOM 638 O O . GLN A 1 78 ? -12.822 7.380 6.222 1.00 94.88 78 GLN A O 1
ATOM 643 N N . LEU A 1 79 ? -11.843 5.645 5.193 1.00 92.12 79 LEU A N 1
ATOM 644 C CA . LEU A 1 79 ? -13.001 4.755 5.265 1.00 92.12 79 LEU A CA 1
ATOM 645 C C . LEU A 1 79 ? -13.362 4.375 6.709 1.00 92.12 79 LEU A C 1
ATOM 647 O O . LEU A 1 79 ? -14.541 4.302 7.047 1.00 92.12 79 LEU A O 1
ATOM 651 N N . LYS A 1 80 ? -12.362 4.104 7.555 1.00 92.94 80 LYS A N 1
ATOM 652 C CA . LYS A 1 80 ? -12.568 3.597 8.922 1.00 92.94 80 LYS A CA 1
ATOM 653 C C . LYS A 1 80 ? -12.689 4.701 9.968 1.00 92.94 80 LYS A C 1
ATOM 655 O O . LYS A 1 80 ? -13.463 4.555 10.908 1.00 92.94 80 LYS A O 1
ATOM 660 N N . PHE A 1 81 ? -11.949 5.795 9.805 1.00 92.94 81 PHE A N 1
ATOM 661 C CA . PHE A 1 81 ? -11.847 6.864 10.803 1.00 92.94 81 PHE A CA 1
ATOM 662 C C . PHE A 1 81 ? -12.291 8.238 10.289 1.00 92.94 81 PHE A C 1
ATOM 664 O O . PHE A 1 81 ? -12.393 9.169 11.087 1.00 92.94 81 PHE A O 1
ATOM 671 N N . GLY A 1 82 ? -12.536 8.395 8.983 1.00 94.56 82 GLY A N 1
ATOM 672 C CA . GLY A 1 82 ? -12.882 9.688 8.381 1.00 94.56 82 GLY A CA 1
ATOM 673 C C . GLY A 1 82 ? -11.730 10.697 8.354 1.00 94.56 82 GLY A C 1
ATOM 674 O O . GLY A 1 82 ? -11.984 11.887 8.172 1.00 94.56 82 GLY A O 1
ATOM 675 N N . LYS A 1 83 ? -10.490 10.239 8.560 1.00 94.88 83 LYS A N 1
ATOM 676 C CA . LYS A 1 83 ? -9.277 11.059 8.658 1.00 94.88 83 LYS A CA 1
ATOM 677 C C . LYS A 1 83 ? -8.188 10.529 7.739 1.00 94.88 83 LYS A C 1
ATOM 679 O O . LYS A 1 83 ? -8.162 9.333 7.435 1.00 94.88 83 LYS A O 1
ATOM 684 N N . LYS A 1 84 ? -7.247 11.395 7.370 1.00 94.75 84 LYS A N 1
ATOM 685 C CA . LYS A 1 84 ? -6.046 10.966 6.655 1.00 94.75 84 LYS A CA 1
ATOM 686 C C . LYS A 1 84 ? -5.138 10.142 7.566 1.00 94.75 84 LYS A C 1
ATOM 688 O O . LYS A 1 84 ? -5.201 10.244 8.789 1.00 94.75 84 LYS A O 1
ATOM 693 N N . PHE A 1 85 ? -4.287 9.320 6.960 1.00 93.50 85 PHE A N 1
ATOM 694 C CA . PHE A 1 85 ? -3.372 8.427 7.670 1.00 93.50 85 PHE A CA 1
ATOM 695 C C . PHE A 1 85 ? -2.412 9.178 8.609 1.00 93.50 85 PHE A C 1
ATOM 697 O O . PHE A 1 85 ? -2.136 8.725 9.718 1.00 93.50 85 PHE A O 1
ATOM 704 N N . ASP A 1 86 ? -1.930 10.344 8.186 1.00 94.75 86 ASP A N 1
ATOM 705 C CA . ASP A 1 86 ? -1.045 11.220 8.962 1.00 94.75 86 ASP A CA 1
ATOM 706 C C . ASP A 1 86 ? -1.741 11.889 10.160 1.00 94.75 86 ASP A C 1
ATOM 708 O O . ASP A 1 86 ? -1.072 12.296 11.106 1.00 94.75 86 ASP A O 1
ATOM 712 N N . GLU A 1 87 ? -3.073 11.946 10.162 1.00 95.56 87 GLU A N 1
ATOM 713 C CA . GLU A 1 87 ? -3.892 12.486 11.257 1.00 95.56 87 GLU A CA 1
ATOM 714 C C . GLU A 1 87 ? -4.323 11.418 12.281 1.00 95.56 87 GLU A C 1
ATOM 716 O O . GLU A 1 87 ? -4.984 11.730 13.279 1.00 95.56 87 GLU A O 1
ATOM 721 N N . LEU A 1 88 ? -4.002 10.147 12.025 1.00 94.25 88 LEU A N 1
ATOM 722 C CA . LEU A 1 88 ? -4.294 9.036 12.926 1.00 94.25 88 LEU A CA 1
ATOM 723 C C . LEU A 1 88 ? -3.327 8.998 14.115 1.00 94.25 88 LEU A C 1
ATOM 725 O O . LEU A 1 88 ? -2.190 9.455 14.035 1.00 94.25 88 LEU A O 1
ATOM 729 N N . ASN A 1 89 ? -3.768 8.399 15.223 1.00 95.69 89 ASN A N 1
ATOM 730 C CA . ASN A 1 89 ? -2.871 8.120 16.347 1.00 95.69 89 ASN A CA 1
ATOM 731 C C . ASN A 1 89 ? -1.940 6.929 16.046 1.00 95.69 89 ASN A C 1
ATOM 733 O O . ASN A 1 89 ? -2.187 6.151 15.126 1.00 95.69 89 ASN A O 1
ATOM 737 N N . GLU A 1 90 ? -0.890 6.749 16.851 1.00 94.31 90 GLU A N 1
ATOM 738 C CA . GLU A 1 90 ? 0.127 5.709 16.628 1.00 94.31 90 GLU A CA 1
ATOM 739 C C . GLU A 1 90 ? -0.457 4.291 16.526 1.00 94.31 90 GLU A C 1
ATOM 741 O O . GLU A 1 90 ? -0.018 3.500 15.690 1.00 94.31 90 GLU A O 1
ATOM 746 N N . MET A 1 91 ? -1.473 3.967 17.335 1.00 93.31 91 MET A N 1
ATOM 747 C CA . MET A 1 91 ? -2.107 2.645 17.311 1.00 93.31 91 MET A CA 1
ATOM 748 C C . MET A 1 91 ? -2.864 2.417 15.999 1.00 93.31 91 MET A C 1
ATOM 750 O O . MET A 1 91 ? -2.686 1.399 15.335 1.00 93.31 91 MET A O 1
ATOM 754 N N . GLN A 1 92 ? -3.659 3.403 15.587 1.00 94.19 92 GLN A N 1
ATOM 755 C CA . GLN A 1 92 ? -4.396 3.377 14.326 1.00 94.19 92 GLN A CA 1
ATOM 756 C C . GLN A 1 92 ? -3.447 3.311 13.124 1.00 94.19 92 GLN A C 1
ATOM 758 O O . GLN A 1 92 ? -3.668 2.529 12.199 1.00 94.19 92 GLN A O 1
ATOM 763 N N . GLN A 1 93 ? -2.361 4.090 13.144 1.00 94.25 93 GLN A N 1
ATOM 764 C CA . GLN A 1 93 ? -1.340 4.046 12.099 1.00 94.25 93 GLN A CA 1
ATOM 765 C C . GLN A 1 93 ? -0.698 2.663 12.010 1.00 94.25 93 GLN A C 1
ATOM 767 O O . GLN A 1 93 ? -0.537 2.135 10.911 1.00 94.25 93 GLN A O 1
ATOM 772 N N . LYS A 1 94 ? -0.372 2.048 13.151 1.00 93.81 94 LYS A N 1
ATOM 773 C CA . LYS A 1 94 ? 0.212 0.705 13.208 1.00 93.81 94 LYS A CA 1
ATOM 774 C C . LYS A 1 94 ? -0.729 -0.358 12.641 1.00 93.81 94 LYS A C 1
ATOM 776 O O . LYS A 1 94 ? -0.281 -1.219 11.880 1.00 93.81 94 LYS A O 1
ATOM 781 N N . ASP A 1 95 ? -2.018 -0.289 12.961 1.00 93.56 95 ASP A N 1
ATOM 782 C CA . ASP A 1 95 ? -3.017 -1.214 12.421 1.00 93.56 95 ASP A CA 1
ATOM 783 C C . ASP A 1 95 ? -3.136 -1.058 10.897 1.00 93.56 95 ASP A C 1
ATOM 785 O O . ASP A 1 95 ? -3.030 -2.039 10.158 1.00 93.56 95 ASP A O 1
ATOM 789 N N . VAL A 1 96 ? -3.234 0.179 10.400 1.00 93.38 96 VAL A N 1
ATOM 790 C CA . VAL A 1 96 ? -3.298 0.470 8.957 1.00 93.38 96 VAL A CA 1
ATOM 791 C C . VAL A 1 96 ? -2.014 0.046 8.223 1.00 93.38 96 VAL A C 1
ATOM 793 O O . VAL A 1 96 ? -2.085 -0.530 7.136 1.00 93.38 96 VAL A O 1
ATOM 796 N N . GLN A 1 97 ? -0.833 0.258 8.813 1.00 93.00 97 GLN A N 1
ATOM 797 C CA . GLN A 1 97 ? 0.440 -0.234 8.268 1.00 93.00 97 GLN A CA 1
ATOM 798 C C . GLN A 1 97 ? 0.515 -1.763 8.254 1.00 93.00 97 GLN A C 1
ATOM 800 O O . GLN A 1 97 ? 1.124 -2.336 7.354 1.00 93.00 97 GLN A O 1
ATOM 805 N N . THR A 1 98 ? -0.101 -2.428 9.231 1.00 90.94 98 THR A N 1
ATOM 806 C CA . THR A 1 98 ? -0.152 -3.893 9.283 1.00 90.94 98 THR A CA 1
ATOM 807 C C . THR A 1 98 ? -1.062 -4.463 8.199 1.00 90.94 98 THR A C 1
ATOM 809 O O . THR A 1 98 ? -0.756 -5.525 7.661 1.00 90.94 98 THR A O 1
ATOM 812 N N . VAL A 1 99 ? -2.155 -3.764 7.875 1.00 90.25 99 VAL A N 1
ATOM 813 C CA . VAL A 1 99 ? -3.057 -4.111 6.767 1.00 90.25 99 VAL A CA 1
ATOM 814 C C . VAL A 1 99 ? -2.377 -3.906 5.409 1.00 90.25 99 VAL A C 1
ATOM 816 O O . VAL A 1 99 ? -2.492 -4.753 4.529 1.00 90.25 99 VAL A O 1
ATOM 819 N N . TYR A 1 100 ? -1.610 -2.823 5.251 1.00 91.00 100 TYR A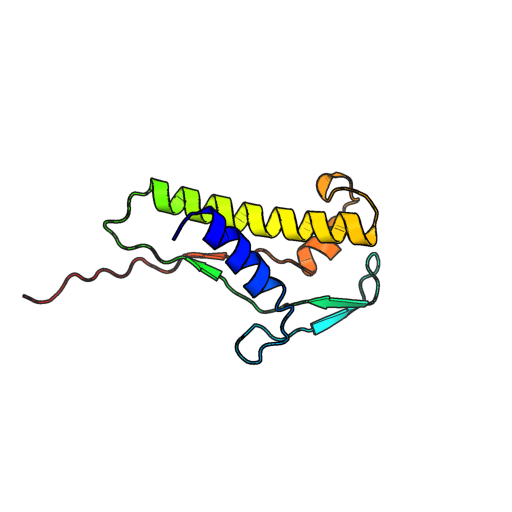 N 1
ATOM 820 C CA . TYR A 1 100 ? -0.852 -2.534 4.029 1.00 91.00 100 TYR A CA 1
ATOM 821 C C . TYR A 1 100 ? 0.657 -2.432 4.302 1.00 91.00 100 TYR A C 1
ATOM 823 O O . TYR A 1 100 ? 1.224 -1.322 4.304 1.00 91.00 100 TYR A O 1
ATOM 831 N N . PRO A 1 101 ? 1.326 -3.578 4.542 1.00 90.06 101 PRO A N 1
ATOM 832 C CA . PRO A 1 101 ? 2.760 -3.609 4.773 1.00 90.06 101 PRO A CA 1
ATOM 833 C C . PRO A 1 101 ? 3.490 -3.308 3.465 1.00 90.06 101 PRO A C 1
ATOM 835 O O . PRO A 1 101 ? 3.230 -3.923 2.438 1.00 90.06 101 PRO A O 1
ATOM 838 N N . GLN A 1 102 ? 4.436 -2.373 3.499 1.00 88.88 102 GLN A N 1
ATOM 839 C CA . GLN A 1 102 ? 5.226 -2.031 2.319 1.00 88.88 102 GLN A CA 1
ATOM 840 C C . GLN A 1 102 ? 6.350 -3.057 2.138 1.00 88.88 102 GLN A C 1
ATOM 842 O O . GLN A 1 102 ? 7.440 -2.901 2.683 1.00 88.88 102 GLN A O 1
ATOM 847 N N . LYS A 1 103 ? 6.067 -4.132 1.398 1.00 85.50 103 LYS A N 1
ATOM 848 C CA . LYS A 1 103 ? 7.013 -5.221 1.113 1.00 85.50 103 LYS A CA 1
ATOM 849 C C . LYS A 1 103 ? 7.552 -5.095 -0.313 1.00 85.50 103 LYS A C 1
ATOM 851 O O . LYS A 1 103 ? 7.112 -5.795 -1.223 1.00 85.50 103 LYS A O 1
ATOM 856 N N . ILE A 1 104 ? 8.488 -4.168 -0.502 1.00 84.75 104 ILE A N 1
ATOM 857 C CA . ILE A 1 104 ? 9.190 -3.960 -1.774 1.00 84.75 104 ILE A CA 1
ATOM 858 C C . ILE A 1 104 ? 10.575 -4.602 -1.657 1.00 84.75 104 ILE A C 1
ATOM 860 O O . ILE A 1 104 ? 11.294 -4.338 -0.696 1.00 84.75 104 ILE A O 1
ATOM 864 N N . SER A 1 105 ? 10.928 -5.463 -2.609 1.00 83.94 105 SER A N 1
ATOM 865 C CA . SER A 1 105 ? 12.247 -6.088 -2.696 1.00 83.94 105 SER A CA 1
ATOM 866 C C . SER A 1 105 ? 12.933 -5.633 -3.972 1.00 83.94 105 SER A C 1
ATOM 868 O O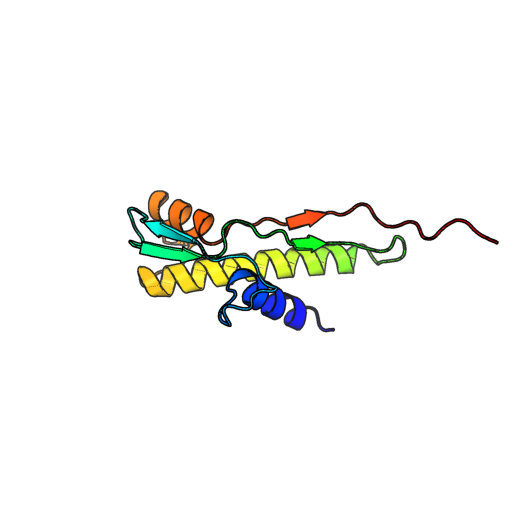 . SER A 1 105 ? 12.345 -5.694 -5.050 1.00 83.94 105 SER A O 1
ATOM 870 N N . GLU A 1 106 ? 14.194 -5.243 -3.865 1.00 76.94 106 GLU A N 1
ATOM 871 C CA . GLU A 1 106 ? 15.061 -5.058 -5.024 1.00 76.94 106 GLU A CA 1
ATOM 872 C C . GLU A 1 106 ? 15.579 -6.439 -5.430 1.00 76.94 106 GLU A C 1
ATOM 874 O O . GLU A 1 106 ? 16.108 -7.181 -4.601 1.00 76.94 106 GLU A O 1
ATOM 879 N N . ALA A 1 107 ? 15.343 -6.837 -6.677 1.00 71.19 107 ALA A N 1
ATOM 880 C CA . ALA A 1 107 ? 15.986 -8.012 -7.242 1.00 71.19 107 ALA A CA 1
ATOM 881 C C . ALA A 1 107 ? 17.290 -7.569 -7.910 1.00 71.19 107 ALA A C 1
ATOM 883 O O . ALA A 1 107 ? 17.292 -6.578 -8.643 1.00 71.19 107 ALA A O 1
ATOM 884 N N . GLU A 1 108 ? 18.374 -8.316 -7.678 1.00 61.81 108 GLU A N 1
ATOM 885 C CA . GLU A 1 108 ? 19.661 -8.084 -8.340 1.00 61.81 108 GLU A CA 1
ATOM 886 C C . GLU A 1 108 ? 19.463 -7.909 -9.859 1.00 61.81 108 GLU A C 1
ATOM 888 O O . GLU A 1 108 ? 18.707 -8.680 -10.477 1.00 61.81 108 GLU A O 1
ATOM 893 N N . PRO A 1 109 ? 20.113 -6.909 -10.479 1.00 61.84 109 PRO A N 1
ATOM 894 C CA . PRO A 1 109 ? 19.976 -6.673 -11.906 1.00 61.84 109 PRO A CA 1
ATOM 895 C C . PRO A 1 109 ? 20.452 -7.912 -12.670 1.00 61.84 109 PRO A C 1
ATOM 897 O O . PRO A 1 109 ? 21.548 -8.432 -12.444 1.00 61.84 109 PRO A O 1
ATOM 900 N N . LYS A 1 110 ? 19.620 -8.422 -13.587 1.00 56.25 110 LYS A N 1
ATOM 901 C CA . LYS A 1 110 ? 20.027 -9.555 -14.426 1.00 56.25 110 LYS A CA 1
ATOM 902 C C . LYS A 1 110 ? 21.000 -9.038 -15.471 1.00 56.25 110 LYS A C 1
ATOM 904 O O . LYS A 1 110 ? 20.608 -8.377 -16.424 1.00 56.25 110 LYS A O 1
ATOM 909 N N . ASN A 1 111 ? 22.271 -9.374 -15.304 1.00 48.94 111 ASN A N 1
ATOM 910 C CA . ASN A 1 111 ? 23.278 -9.112 -16.316 1.00 48.94 111 ASN A CA 1
ATOM 911 C C . ASN A 1 111 ? 23.091 -10.134 -17.456 1.00 48.94 111 ASN A C 1
ATOM 913 O O . ASN A 1 111 ? 23.550 -11.272 -17.353 1.00 48.94 111 ASN A O 1
ATOM 917 N N . TYR A 1 112 ? 22.400 -9.769 -18.540 1.00 51.88 112 TYR A N 1
ATOM 918 C CA . TYR A 1 112 ? 22.461 -10.524 -19.801 1.00 51.88 112 TYR A CA 1
ATOM 919 C C . TYR A 1 112 ? 23.798 -10.224 -20.498 1.00 51.88 112 TYR A C 1
ATOM 921 O O . TYR A 1 112 ? 23.859 -9.595 -21.546 1.00 51.88 112 TYR A O 1
ATOM 929 N N . GLY A 1 113 ? 24.898 -10.653 -19.881 1.00 50.38 113 GLY A N 1
ATOM 930 C CA . GLY A 1 113 ? 26.245 -10.519 -20.421 1.00 50.38 113 GLY A CA 1
ATOM 931 C C . GLY A 1 113 ? 26.950 -11.864 -20.390 1.00 50.38 113 GLY A C 1
ATOM 932 O O . GLY A 1 113 ? 27.543 -12.216 -19.374 1.00 50.38 113 GLY A O 1
ATOM 933 N N . GLY A 1 114 ? 26.881 -12.624 -21.488 1.00 49.19 114 GLY A N 1
ATOM 934 C CA . GLY A 1 114 ? 27.690 -13.837 -21.627 1.00 49.19 114 GLY A CA 1
ATOM 935 C C . GLY A 1 114 ? 27.219 -14.873 -22.647 1.00 49.19 114 GLY A C 1
ATOM 936 O O . GLY A 1 114 ? 26.974 -16.013 -22.267 1.00 49.19 114 GLY A O 1
ATOM 937 N N . SER A 1 115 ? 27.119 -14.514 -23.929 1.00 42.84 115 SER A N 1
ATOM 938 C CA . SER A 1 115 ? 27.527 -15.394 -25.044 1.00 42.84 115 SER A CA 1
ATOM 939 C C . SER A 1 115 ? 27.396 -14.659 -26.373 1.00 42.84 115 SER A C 1
ATOM 941 O O . SER A 1 115 ? 26.312 -14.605 -26.953 1.00 42.84 115 SER A O 1
ATOM 943 N N . ASN A 1 116 ? 28.509 -14.102 -26.844 1.00 40.12 116 ASN A N 1
ATOM 944 C CA . ASN A 1 116 ? 29.037 -14.435 -28.167 1.00 40.12 116 ASN A CA 1
ATOM 945 C C . ASN A 1 116 ? 30.527 -14.098 -28.235 1.00 40.12 116 ASN A C 1
ATOM 947 O O . ASN A 1 116 ? 30.901 -13.036 -27.690 1.00 40.12 116 ASN A O 1
#